Protein AF-A0A2N2K3V1-F1 (afdb_monomer_lite)

Radius of gyration: 12.1 Å; chains: 1; bounding box: 29×20×33 Å

Foldseek 3Di:
DVVLVVLQVVLLVVLCVVQVPQFDPDPVSHRPLVQLVVQLVCCVPVVVDPDSVVSSVSSND

Secondary structure (DSSP, 8-state):
-HHHHHHHHHHHHHHHHHHTT-B-SSTT--BTTHHHHHHHHHHHHTS----HHHHHHHHH-

Sequence (61 aa):
MKDDLALLLKALYFSAQKHRHQRRKDTAASPFINHPIEVANLLWTVGEVCDATIITAAILH

pLDDT: mean 97.2, std 4.48, range [66.81, 98.81]

Structure (mmCIF, N/CA/C/O backbone):
data_AF-A0A2N2K3V1-F1
#
_entry.id   AF-A0A2N2K3V1-F1
#
loop_
_atom_site.group_PDB
_atom_site.id
_atom_site.type_symbol
_atom_site.label_atom_id
_atom_site.label_alt_id
_atom_site.label_comp_id
_atom_site.label_asym_id
_atom_site.label_entity_id
_atom_site.label_seq_id
_atom_site.pdbx_PDB_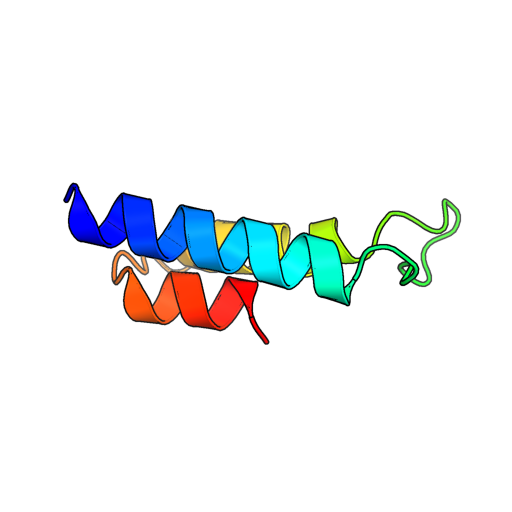ins_code
_atom_site.Cartn_x
_atom_site.Cartn_y
_atom_site.Cartn_z
_atom_site.occupancy
_atom_site.B_iso_or_equiv
_atom_site.auth_seq_id
_atom_site.auth_comp_id
_atom_site.auth_asym_id
_atom_site.auth_atom_id
_atom_site.pdbx_PDB_model_num
ATOM 1 N N . MET A 1 1 ? -11.899 9.345 12.968 1.00 66.81 1 MET A N 1
ATOM 2 C CA . MET A 1 1 ? -11.991 10.069 11.673 1.00 66.81 1 MET A CA 1
ATOM 3 C C . MET A 1 1 ? -10.811 11.003 11.410 1.00 66.81 1 MET A C 1
ATOM 5 O O . MET A 1 1 ? -10.083 10.759 10.459 1.00 66.81 1 MET A O 1
ATOM 9 N N . LYS A 1 2 ? -10.591 12.077 12.193 1.00 84.00 2 LYS A N 1
ATOM 10 C CA . LYS A 1 2 ? -9.442 12.982 11.956 1.00 84.00 2 LYS A CA 1
ATOM 11 C C . LYS A 1 2 ? -8.098 12.290 12.216 1.00 84.00 2 LYS A C 1
ATOM 13 O O . LYS A 1 2 ? -7.162 12.479 11.445 1.00 84.00 2 LYS A O 1
ATOM 18 N N . ASP A 1 3 ? -8.047 11.451 13.248 1.00 91.19 3 ASP A N 1
ATOM 19 C CA . ASP A 1 3 ? -6.843 10.700 13.617 1.00 91.19 3 ASP A CA 1
ATOM 20 C C . ASP A 1 3 ? -6.513 9.602 12.595 1.00 91.19 3 ASP A C 1
ATOM 22 O O . ASP A 1 3 ? -5.354 9.446 12.223 1.00 91.19 3 ASP A O 1
ATOM 26 N N . ASP A 1 4 ? -7.530 8.929 12.047 1.00 94.50 4 ASP A N 1
ATOM 27 C CA . ASP A 1 4 ? -7.362 7.927 10.983 1.00 94.50 4 ASP A CA 1
ATOM 28 C C . ASP A 1 4 ? -6.803 8.553 9.702 1.00 94.50 4 ASP A C 1
ATOM 30 O O . ASP A 1 4 ? -5.871 8.029 9.093 1.00 94.50 4 ASP A O 1
ATOM 34 N N . LEU A 1 5 ? -7.323 9.723 9.314 1.00 96.12 5 LEU A N 1
ATOM 35 C CA . LEU A 1 5 ? -6.806 10.453 8.160 1.00 96.12 5 LEU A CA 1
ATOM 36 C C . LEU A 1 5 ? -5.363 10.921 8.398 1.00 96.12 5 LEU A C 1
ATOM 38 O O . LEU A 1 5 ? -4.529 10.824 7.499 1.00 96.12 5 LEU A O 1
ATOM 42 N N . ALA A 1 6 ? -5.046 11.397 9.606 1.00 97.00 6 ALA A N 1
ATOM 43 C CA . ALA A 1 6 ? -3.683 11.776 9.965 1.00 97.00 6 ALA A CA 1
ATOM 44 C C . ALA A 1 6 ? -2.720 10.575 9.910 1.00 97.00 6 ALA A C 1
ATOM 46 O O . ALA A 1 6 ? -1.600 10.711 9.409 1.00 97.00 6 ALA A O 1
ATOM 47 N N . LEU A 1 7 ? -3.159 9.400 10.373 1.00 96.75 7 LEU A N 1
ATOM 48 C CA . LEU A 1 7 ? -2.397 8.155 10.302 1.00 96.75 7 LEU A CA 1
ATOM 49 C C . LEU A 1 7 ? -2.126 7.745 8.848 1.00 96.75 7 LEU A C 1
ATOM 51 O O . LEU A 1 7 ? -0.971 7.505 8.489 1.00 96.75 7 LEU A O 1
ATOM 55 N N . LEU A 1 8 ? -3.158 7.753 7.999 1.00 97.56 8 LEU A N 1
ATOM 56 C CA . LEU A 1 8 ? -3.046 7.425 6.575 1.00 97.56 8 LEU A CA 1
ATOM 57 C C . LEU A 1 8 ? -2.108 8.385 5.835 1.00 97.56 8 LEU A C 1
ATOM 59 O O . LEU A 1 8 ? -1.222 7.940 5.105 1.00 97.56 8 LEU A O 1
ATOM 63 N N . LEU A 1 9 ? -2.240 9.698 6.055 1.00 98.25 9 LEU A N 1
ATOM 64 C CA . LEU A 1 9 ? -1.357 10.697 5.442 1.00 98.25 9 LEU A CA 1
ATOM 65 C C . LEU A 1 9 ? 0.102 10.506 5.872 1.00 98.25 9 LEU A C 1
ATOM 67 O O . LEU A 1 9 ? 1.011 10.597 5.044 1.00 98.25 9 LEU A O 1
ATOM 71 N N . LYS A 1 10 ? 0.336 10.195 7.153 1.00 98.38 10 LYS A N 1
ATOM 72 C CA . LYS A 1 10 ? 1.679 9.911 7.671 1.00 98.38 10 LYS A CA 1
ATOM 73 C C . LYS A 1 10 ? 2.275 8.657 7.030 1.00 98.38 10 LYS A C 1
ATOM 75 O O . LYS A 1 10 ? 3.448 8.675 6.653 1.00 98.38 10 LYS A O 1
ATOM 80 N N . ALA A 1 11 ? 1.485 7.596 6.884 1.00 98.56 11 ALA A N 1
ATOM 81 C CA . ALA A 1 11 ? 1.921 6.355 6.254 1.00 98.56 11 ALA A CA 1
ATOM 82 C C . ALA A 1 11 ? 2.215 6.529 4.761 1.00 98.56 11 ALA A C 1
ATOM 84 O O . ALA A 1 11 ? 3.275 6.105 4.304 1.00 98.56 11 ALA A O 1
ATOM 85 N N . LEU A 1 12 ? 1.344 7.225 4.024 1.00 98.56 12 LEU A N 1
ATOM 86 C CA . LEU A 1 12 ? 1.565 7.551 2.612 1.00 98.56 12 LEU A CA 1
ATOM 87 C C . LEU A 1 12 ? 2.852 8.348 2.418 1.00 98.56 12 LEU A C 1
ATOM 89 O O . LEU A 1 12 ? 3.681 7.988 1.582 1.00 98.56 12 LEU A O 1
ATOM 93 N N . TYR A 1 13 ? 3.051 9.398 3.219 1.00 98.75 13 TYR A N 1
ATOM 94 C CA . TYR A 1 13 ? 4.270 10.198 3.159 1.00 98.75 13 TYR A CA 1
ATOM 95 C C . TYR A 1 13 ? 5.515 9.348 3.439 1.00 98.75 13 TYR A C 1
ATOM 97 O O . TYR A 1 13 ? 6.491 9.406 2.691 1.00 98.75 13 TYR A O 1
ATOM 105 N N . PHE A 1 14 ? 5.479 8.521 4.486 1.00 98.81 14 PHE A N 1
ATOM 106 C CA . PHE A 1 14 ? 6.592 7.643 4.833 1.00 98.81 14 PHE A CA 1
ATOM 107 C C . PHE A 1 14 ? 6.899 6.625 3.724 1.00 98.81 14 PHE A C 1
ATOM 109 O O . PHE A 1 14 ? 8.053 6.511 3.310 1.00 98.81 14 PHE A O 1
ATOM 116 N N . SER A 1 15 ? 5.879 5.932 3.213 1.00 98.81 15 SER A N 1
ATOM 117 C CA . SER A 1 15 ? 6.005 4.939 2.142 1.00 98.81 15 SER A CA 1
ATOM 118 C C . SER A 1 15 ? 6.582 5.573 0.871 1.00 98.81 15 SER A C 1
ATOM 120 O O . SER A 1 15 ? 7.572 5.087 0.318 1.00 98.81 15 SER A O 1
ATOM 122 N N . ALA A 1 16 ? 6.082 6.750 0.478 1.00 98.75 16 ALA A N 1
ATOM 123 C CA . ALA A 1 16 ? 6.613 7.500 -0.658 1.00 98.75 16 ALA A CA 1
ATOM 124 C C . ALA A 1 16 ? 8.097 7.863 -0.472 1.00 98.75 16 ALA A C 1
ATOM 126 O O . ALA A 1 16 ? 8.891 7.720 -1.403 1.00 98.75 16 ALA A O 1
ATOM 127 N N . GLN A 1 17 ? 8.503 8.275 0.735 1.00 98.75 17 GLN A N 1
ATOM 128 C CA . GLN A 1 17 ? 9.907 8.571 1.034 1.00 98.75 17 GLN A CA 1
ATOM 129 C C . GLN A 1 17 ? 10.801 7.329 0.976 1.00 98.75 17 GLN A C 1
ATOM 131 O O . GLN A 1 17 ? 11.923 7.418 0.470 1.00 98.75 17 GLN A O 1
ATOM 136 N N . LYS A 1 18 ? 10.330 6.176 1.465 1.00 98.62 18 LYS A N 1
ATOM 137 C CA . LYS A 1 18 ? 11.086 4.915 1.424 1.00 98.62 18 LYS A CA 1
ATOM 138 C C . LYS A 1 18 ? 11.229 4.370 0.007 1.00 98.62 18 LYS A C 1
ATOM 140 O O . LYS A 1 18 ? 12.317 3.937 -0.364 1.00 98.62 18 LYS A O 1
ATOM 145 N N . HIS A 1 19 ? 10.186 4.486 -0.808 1.00 98.62 19 HIS A N 1
ATOM 146 C CA . HIS A 1 19 ? 10.164 3.953 -2.169 1.00 98.62 19 HIS A CA 1
ATOM 147 C C . HIS A 1 19 ? 10.533 4.975 -3.257 1.00 98.62 19 HIS A C 1
ATOM 149 O O . HIS A 1 19 ? 10.445 4.652 -4.441 1.00 98.62 19 HIS A O 1
ATOM 155 N N . ARG A 1 20 ? 11.004 6.185 -2.908 1.00 98.56 20 ARG A N 1
ATOM 156 C CA . ARG A 1 20 ? 11.276 7.276 -3.874 1.00 98.56 20 ARG A CA 1
ATOM 157 C C . ARG A 1 20 ? 12.194 6.887 -5.041 1.00 98.56 20 ARG A C 1
ATOM 159 O O . ARG A 1 20 ? 12.022 7.369 -6.161 1.00 98.56 20 ARG A O 1
ATOM 166 N N . HIS A 1 21 ? 13.141 5.977 -4.809 1.00 98.50 21 HIS A N 1
ATOM 167 C CA . HIS A 1 21 ? 14.060 5.468 -5.836 1.00 98.50 21 HIS A CA 1
ATOM 168 C C . HIS A 1 21 ? 13.716 4.054 -6.326 1.00 98.50 21 HIS A C 1
ATOM 170 O O . HIS A 1 21 ? 14.340 3.569 -7.264 1.00 98.50 21 HIS A O 1
ATOM 176 N N . GLN A 1 22 ? 12.729 3.391 -5.723 1.00 98.62 22 GLN A N 1
ATOM 177 C CA . GLN A 1 22 ? 12.324 2.048 -6.120 1.00 98.62 22 GLN A CA 1
ATOM 178 C C . GLN A 1 22 ? 11.361 2.113 -7.307 1.00 98.62 22 GLN A C 1
ATOM 180 O O . GLN A 1 22 ? 10.535 3.028 -7.417 1.00 98.62 22 GLN A O 1
ATOM 185 N N . ARG A 1 23 ? 11.472 1.135 -8.206 1.00 98.44 23 ARG A N 1
ATOM 186 C CA . ARG A 1 23 ? 10.639 0.994 -9.404 1.00 98.44 23 ARG A CA 1
ATOM 187 C C . ARG A 1 23 ? 10.039 -0.406 -9.481 1.00 98.44 23 ARG A C 1
ATOM 189 O O . ARG A 1 23 ? 10.605 -1.358 -8.942 1.00 98.44 23 ARG A O 1
ATOM 196 N N . ARG A 1 24 ? 8.879 -0.517 -10.127 1.00 98.00 24 ARG A N 1
ATOM 197 C CA . ARG A 1 24 ? 8.280 -1.797 -10.520 1.00 98.00 24 ARG A CA 1
ATOM 198 C C . ARG A 1 24 ? 9.102 -2.419 -11.656 1.00 98.00 24 ARG A C 1
ATOM 200 O O . ARG A 1 24 ? 9.910 -1.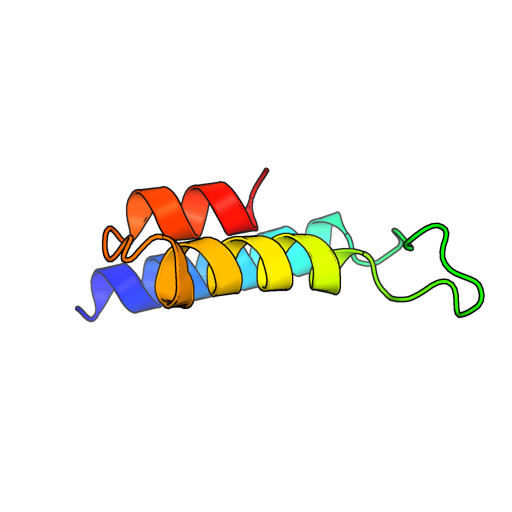755 -12.297 1.00 98.00 24 ARG A O 1
ATOM 207 N N . LYS A 1 25 ? 8.901 -3.720 -11.873 1.00 97.06 25 LYS A N 1
ATOM 208 C CA . LYS A 1 25 ? 9.542 -4.503 -12.947 1.00 97.06 25 LYS A CA 1
ATOM 209 C C . LYS A 1 25 ? 8.714 -4.523 -14.242 1.00 97.06 25 LYS A C 1
ATOM 211 O O . LYS A 1 25 ? 8.907 -5.398 -15.078 1.00 97.06 25 LYS A O 1
ATOM 216 N N . ASP A 1 26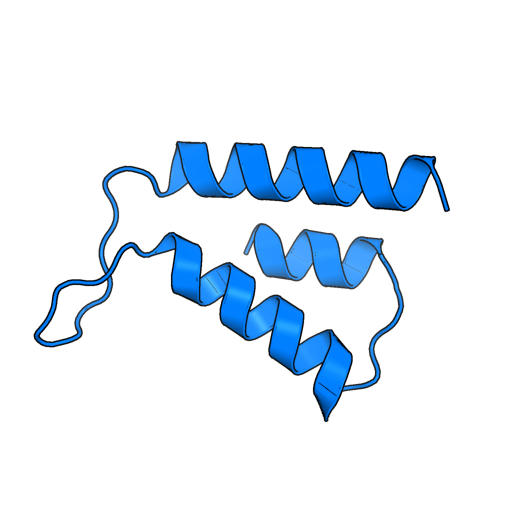 ? 7.746 -3.622 -14.364 1.00 96.69 26 ASP A N 1
ATOM 217 C CA . ASP A 1 26 ? 6.976 -3.426 -15.587 1.00 96.69 26 ASP A CA 1
ATOM 218 C C . ASP A 1 26 ? 7.816 -2.687 -16.640 1.00 96.69 26 ASP A C 1
ATOM 220 O O . ASP A 1 26 ? 8.865 -2.114 -16.345 1.00 96.69 26 ASP A O 1
ATOM 224 N N . THR A 1 27 ? 7.359 -2.697 -17.891 1.00 97.00 27 THR A N 1
ATOM 225 C CA . THR A 1 27 ? 8.081 -2.090 -19.022 1.00 97.00 27 THR A CA 1
ATOM 226 C C . THR A 1 27 ? 8.314 -0.589 -18.852 1.00 97.00 27 THR A C 1
ATOM 228 O O . THR A 1 27 ? 9.321 -0.070 -19.324 1.00 97.00 27 THR A O 1
ATOM 231 N N . ALA A 1 28 ? 7.408 0.101 -18.157 1.00 97.50 28 ALA A N 1
ATOM 232 C CA . ALA A 1 28 ? 7.509 1.528 -17.870 1.00 97.50 28 ALA A CA 1
ATOM 233 C C . ALA A 1 28 ? 8.417 1.854 -16.670 1.00 97.50 28 ALA A C 1
ATOM 235 O O . ALA A 1 28 ? 8.651 3.033 -16.402 1.00 97.50 28 ALA A O 1
ATOM 236 N N . ALA A 1 29 ? 8.906 0.839 -15.942 1.00 97.12 29 ALA A N 1
ATOM 237 C CA . ALA A 1 29 ? 9.599 0.995 -14.668 1.00 97.12 29 ALA A CA 1
ATOM 238 C C . ALA A 1 29 ? 8.854 1.979 -13.751 1.00 97.12 29 ALA A C 1
ATOM 240 O O . ALA A 1 29 ? 9.419 2.970 -13.286 1.00 97.12 29 ALA A O 1
ATOM 241 N N . SER A 1 30 ? 7.562 1.743 -13.530 1.00 98.25 30 SER A N 1
ATOM 242 C CA . SER A 1 30 ? 6.693 2.678 -12.816 1.00 98.25 30 SER A CA 1
ATOM 243 C C . SER A 1 30 ? 7.167 2.892 -11.367 1.00 98.25 30 SER A C 1
ATOM 245 O O . SER A 1 30 ? 7.755 1.981 -10.772 1.00 98.25 30 SER A O 1
ATOM 247 N N . PRO A 1 31 ? 6.910 4.058 -10.740 1.00 98.56 31 PRO A N 1
ATOM 248 C CA . PRO A 1 31 ? 7.231 4.285 -9.330 1.00 98.56 31 PRO A CA 1
ATOM 249 C C . PRO A 1 31 ? 6.650 3.191 -8.427 1.00 98.56 31 PRO A C 1
ATOM 251 O O . PRO A 1 31 ? 5.463 2.877 -8.506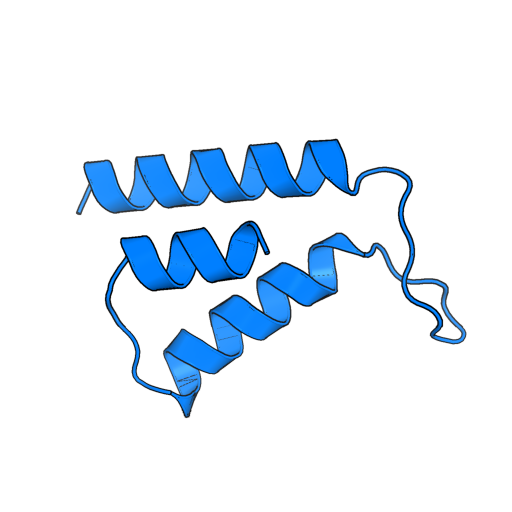 1.00 98.56 31 PRO A O 1
ATOM 254 N N . PHE A 1 32 ? 7.476 2.606 -7.553 1.00 98.62 32 PHE A N 1
ATOM 255 C CA . PHE A 1 32 ? 7.035 1.463 -6.746 1.00 98.62 32 PHE A CA 1
ATOM 256 C C . PHE A 1 32 ? 5.932 1.821 -5.747 1.00 98.62 32 PHE A C 1
ATOM 258 O O . PHE A 1 32 ? 5.092 0.975 -5.474 1.00 98.62 32 PHE A O 1
ATOM 265 N N . ILE A 1 33 ? 5.867 3.074 -5.278 1.00 98.69 33 ILE A N 1
ATOM 266 C CA . ILE A 1 33 ? 4.803 3.571 -4.386 1.00 98.69 33 ILE A CA 1
ATOM 267 C C . ILE A 1 33 ? 3.384 3.318 -4.922 1.00 98.69 33 ILE A C 1
ATOM 269 O O . ILE A 1 33 ? 2.447 3.166 -4.143 1.00 98.69 33 ILE A O 1
ATOM 273 N N . ASN A 1 34 ? 3.225 3.198 -6.243 1.00 98.50 34 ASN A N 1
ATOM 274 C CA . ASN A 1 34 ? 1.942 2.867 -6.851 1.00 98.50 34 ASN A CA 1
ATOM 275 C C . ASN A 1 34 ? 1.434 1.492 -6.390 1.00 98.50 34 ASN A C 1
ATOM 277 O O .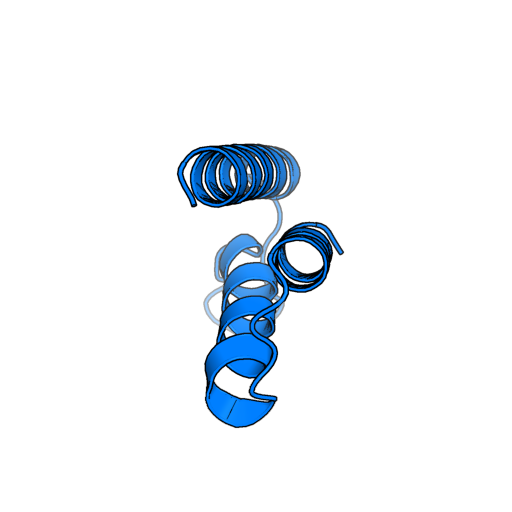 ASN A 1 34 ? 0.231 1.310 -6.263 1.00 98.50 34 ASN A O 1
ATOM 281 N N . HIS A 1 35 ? 2.328 0.537 -6.109 1.00 98.50 35 HIS A N 1
ATOM 282 C CA . HIS A 1 35 ? 1.945 -0.811 -5.698 1.00 98.50 35 HIS A CA 1
ATOM 283 C C . HIS A 1 35 ? 1.316 -0.866 -4.290 1.00 98.50 35 HIS A C 1
ATOM 285 O O . HIS A 1 35 ? 0.190 -1.350 -4.198 1.00 98.50 35 HIS A O 1
ATOM 291 N N . PRO A 1 36 ? 1.934 -0.340 -3.209 1.00 98.56 36 PRO A N 1
ATOM 292 C CA . PRO A 1 36 ? 1.269 -0.267 -1.904 1.00 98.56 36 PRO A CA 1
ATOM 293 C C . PRO A 1 36 ? -0.069 0.488 -1.931 1.00 98.56 36 PRO A C 1
ATOM 295 O O . PRO A 1 36 ? -1.016 0.082 -1.261 1.00 98.56 36 PRO A O 1
ATOM 298 N N . ILE A 1 37 ? -0.184 1.546 -2.748 1.00 98.62 37 ILE A N 1
ATOM 299 C CA . ILE A 1 37 ? -1.452 2.274 -2.947 1.00 98.62 37 ILE A CA 1
ATOM 300 C C . ILE A 1 37 ? -2.506 1.374 -3.611 1.00 98.62 37 ILE A C 1
ATOM 302 O O . ILE A 1 37 ? -3.654 1.346 -3.174 1.00 98.62 37 ILE A O 1
ATOM 306 N N . GLU A 1 38 ? -2.123 0.623 -4.645 1.00 98.62 38 GLU A N 1
ATOM 307 C CA . GLU A 1 38 ? -3.000 -0.307 -5.364 1.00 98.62 38 GLU A CA 1
ATOM 308 C C . GLU A 1 38 ? -3.507 -1.431 -4.441 1.00 98.62 38 GLU A C 1
ATOM 310 O O . GLU A 1 38 ? -4.700 -1.733 -4.442 1.00 98.62 38 GLU A O 1
ATOM 315 N N . VAL A 1 39 ? -2.640 -1.979 -3.579 1.00 98.62 39 VAL A N 1
ATOM 316 C CA . VAL A 1 39 ? -3.014 -2.978 -2.558 1.00 98.62 39 VAL A CA 1
ATOM 317 C C . VAL A 1 39 ? -3.996 -2.393 -1.540 1.00 98.62 39 VAL A C 1
ATOM 319 O O . VAL A 1 39 ? -5.034 -2.998 -1.276 1.00 98.62 39 VAL A O 1
ATOM 322 N N . ALA A 1 40 ? -3.711 -1.206 -0.996 1.00 98.62 40 ALA A N 1
ATOM 323 C CA . ALA A 1 40 ? -4.606 -0.530 -0.057 1.00 98.62 40 ALA A CA 1
ATOM 324 C C . ALA A 1 40 ? -5.988 -0.253 -0.677 1.00 98.62 40 ALA A C 1
ATOM 326 O O . ALA A 1 40 ? -7.016 -0.501 -0.046 1.00 98.62 40 ALA A O 1
ATOM 327 N N . ASN A 1 41 ? -6.022 0.193 -1.937 1.00 98.62 41 ASN A N 1
ATOM 328 C CA . ASN A 1 41 ? -7.264 0.415 -2.670 1.00 98.62 41 ASN A CA 1
ATOM 329 C C . ASN A 1 41 ? -8.048 -0.888 -2.891 1.00 98.62 41 ASN A C 1
ATOM 331 O O . ASN A 1 41 ? -9.270 -0.892 -2.754 1.00 98.62 41 ASN A O 1
ATOM 335 N N . LEU A 1 42 ? -7.372 -1.999 -3.200 1.00 98.75 42 LEU A N 1
ATOM 336 C CA . LEU A 1 42 ? -8.022 -3.299 -3.377 1.00 98.75 42 LEU A CA 1
ATOM 337 C C . LEU A 1 42 ? -8.657 -3.800 -2.073 1.00 98.75 42 LEU A C 1
ATOM 339 O O . LEU A 1 42 ? -9.797 -4.258 -2.087 1.00 98.75 42 LEU A O 1
ATOM 343 N N . LEU A 1 43 ? -7.955 -3.673 -0.943 1.00 98.69 43 LEU A N 1
ATOM 344 C CA . LEU A 1 43 ? -8.501 -4.042 0.367 1.00 98.69 43 LEU A CA 1
ATOM 345 C C . LEU A 1 43 ? -9.753 -3.234 0.710 1.00 98.69 43 LEU A C 1
ATOM 347 O O . LEU A 1 43 ? -10.730 -3.807 1.179 1.00 98.69 43 LEU A O 1
ATOM 351 N N . TRP A 1 44 ? -9.742 -1.929 0.434 1.00 98.38 44 TRP A N 1
ATOM 352 C CA . TRP A 1 44 ? -10.892 -1.062 0.680 1.00 98.38 44 TRP A CA 1
ATOM 353 C C . TRP A 1 44 ? -12.079 -1.380 -0.239 1.00 98.38 44 TRP A C 1
ATOM 355 O O . TRP A 1 44 ? -13.209 -1.510 0.219 1.00 98.38 44 TRP A O 1
ATOM 365 N N . THR A 1 45 ? -11.831 -1.486 -1.548 1.00 98.44 45 THR A N 1
ATOM 366 C CA . THR A 1 45 ? -12.900 -1.543 -2.562 1.00 98.44 45 THR A CA 1
ATOM 367 C C . THR A 1 45 ? -13.438 -2.944 -2.822 1.00 98.44 45 THR A C 1
ATOM 369 O O . THR A 1 45 ? -14.624 -3.089 -3.095 1.00 98.44 45 THR A O 1
ATOM 372 N N . VAL A 1 46 ? -12.583 -3.966 -2.761 1.00 98.50 46 VAL A N 1
ATOM 373 C CA . VAL A 1 46 ? -12.945 -5.364 -3.048 1.00 98.50 46 VAL A CA 1
ATOM 374 C C . VAL A 1 46 ? -12.977 -6.192 -1.772 1.00 98.50 46 VAL A C 1
ATOM 376 O O . VAL A 1 46 ? -13.850 -7.035 -1.609 1.00 98.50 46 VAL A O 1
ATOM 379 N N . GLY A 1 47 ? -12.026 -5.958 -0.865 1.00 98.12 47 GLY A N 1
ATOM 380 C CA . GLY A 1 47 ? -11.969 -6.654 0.420 1.00 98.12 47 GLY A CA 1
ATOM 381 C C . GLY A 1 47 ? -12.941 -6.120 1.474 1.00 98.12 47 GLY A C 1
ATOM 382 O O . GLY A 1 47 ? -13.024 -6.718 2.542 1.00 98.12 47 GLY A O 1
ATOM 383 N N . GLU A 1 48 ? -13.624 -5.000 1.202 1.00 98.31 48 GLU A N 1
ATOM 384 C CA . GLU A 1 48 ? -14.508 -4.289 2.143 1.00 98.31 48 GLU A CA 1
ATOM 385 C C . GLU A 1 48 ? -13.844 -4.013 3.510 1.00 98.31 48 GLU A C 1
ATOM 387 O O . GLU A 1 48 ? -14.493 -3.929 4.556 1.00 98.31 48 GLU A O 1
ATOM 392 N N . VAL A 1 49 ? -12.515 -3.861 3.517 1.00 98.12 49 VAL A N 1
ATOM 393 C CA . VAL A 1 49 ? -11.736 -3.584 4.724 1.00 98.12 49 VAL A CA 1
ATOM 394 C C . VAL A 1 49 ? -11.762 -2.085 5.004 1.00 98.12 49 VAL A C 1
ATOM 396 O O . VAL A 1 49 ? -11.064 -1.307 4.356 1.00 98.12 49 VAL A O 1
ATOM 399 N N . CYS A 1 50 ? -12.523 -1.689 6.023 1.00 95.44 50 CYS A N 1
ATOM 400 C CA . CYS A 1 50 ? -12.656 -0.289 6.446 1.00 95.44 50 CYS A CA 1
ATOM 401 C C . CYS A 1 50 ? -11.813 0.078 7.683 1.00 95.44 50 CYS A C 1
ATOM 403 O O . CYS A 1 50 ? -11.910 1.199 8.185 1.00 95.44 50 CYS A O 1
ATOM 405 N N . ASP A 1 51 ? -10.995 -0.846 8.196 1.00 96.88 51 ASP A N 1
ATOM 406 C CA . ASP A 1 51 ? -10.118 -0.594 9.342 1.00 96.88 51 ASP A CA 1
ATOM 407 C C . ASP A 1 51 ? -8.887 0.226 8.921 1.00 96.88 51 ASP A C 1
ATOM 409 O O . ASP A 1 51 ? -8.049 -0.218 8.129 1.00 96.88 51 ASP A O 1
ATOM 413 N N . ALA A 1 52 ? -8.756 1.431 9.480 1.00 96.31 52 ALA A N 1
ATOM 414 C CA . ALA A 1 52 ? -7.677 2.353 9.141 1.00 96.31 52 ALA A CA 1
ATOM 415 C C . ALA A 1 52 ? -6.279 1.797 9.457 1.00 96.31 52 ALA A C 1
ATOM 417 O O . ALA A 1 52 ? -5.328 2.108 8.737 1.00 96.31 52 ALA A O 1
ATOM 418 N N . THR A 1 53 ? -6.134 0.960 10.487 1.00 97.50 53 THR A N 1
ATOM 419 C CA . THR A 1 53 ? -4.856 0.330 10.849 1.00 97.50 53 THR A CA 1
ATOM 420 C C . THR A 1 53 ? -4.454 -0.698 9.801 1.00 97.50 53 THR A C 1
ATOM 422 O O . THR A 1 53 ? -3.296 -0.713 9.381 1.00 97.50 53 THR A O 1
ATOM 425 N N . ILE A 1 54 ? -5.402 -1.506 9.318 1.00 98.25 54 ILE A N 1
ATOM 426 C CA . ILE A 1 54 ? -5.139 -2.493 8.261 1.00 98.25 54 ILE A CA 1
ATOM 427 C C . ILE A 1 54 ? -4.776 -1.795 6.946 1.00 98.25 54 ILE A C 1
ATOM 429 O O . ILE A 1 54 ? -3.786 -2.157 6.310 1.00 98.25 54 ILE A O 1
ATOM 433 N N . ILE A 1 55 ? -5.513 -0.749 6.561 1.00 98.50 55 ILE A N 1
ATOM 434 C CA . ILE A 1 55 ? -5.202 0.022 5.347 1.00 98.50 55 ILE A CA 1
ATOM 435 C C . ILE A 1 55 ? -3.839 0.716 5.467 1.00 98.50 55 ILE A C 1
ATOM 437 O O . ILE A 1 55 ? -3.046 0.705 4.526 1.00 98.50 55 ILE A O 1
ATOM 441 N N . THR A 1 56 ? -3.513 1.256 6.641 1.00 98.44 56 THR A N 1
ATOM 442 C CA . THR A 1 56 ? -2.188 1.825 6.924 1.00 98.44 56 THR A CA 1
ATOM 443 C C . THR A 1 56 ? -1.092 0.767 6.793 1.00 98.44 56 THR A C 1
ATOM 445 O O . THR A 1 56 ? -0.070 1.031 6.163 1.00 98.44 56 THR A O 1
ATOM 448 N N . ALA A 1 57 ? -1.296 -0.439 7.330 1.00 98.56 57 ALA A N 1
ATOM 449 C CA . ALA A 1 57 ? -0.340 -1.537 7.198 1.00 98.56 57 ALA A CA 1
ATOM 450 C C . ALA A 1 57 ? -0.126 -1.930 5.728 1.00 98.56 57 ALA A C 1
ATOM 452 O O . ALA A 1 57 ? 1.012 -2.120 5.311 1.00 98.56 57 ALA A O 1
ATOM 453 N N . ALA A 1 58 ? -1.186 -1.958 4.919 1.00 98.69 58 ALA A N 1
ATOM 454 C CA . ALA A 1 58 ? -1.083 -2.217 3.485 1.00 98.69 58 ALA A CA 1
ATOM 455 C C . ALA A 1 58 ? -0.259 -1.155 2.737 1.00 98.69 58 ALA A C 1
ATOM 457 O O . ALA A 1 58 ? 0.473 -1.487 1.810 1.00 98.69 58 ALA A O 1
ATOM 458 N N . ILE A 1 59 ? -0.313 0.111 3.157 1.00 98.69 59 ILE A N 1
ATOM 459 C CA . ILE A 1 59 ? 0.520 1.186 2.587 1.00 98.69 59 ILE A CA 1
ATOM 460 C C . ILE A 1 59 ? 2.008 1.024 2.967 1.00 98.69 59 ILE A C 1
ATOM 462 O O . ILE A 1 59 ? 2.881 1.544 2.267 1.00 98.69 59 ILE A O 1
ATOM 466 N N . LEU A 1 60 ? 2.299 0.328 4.071 1.00 98.62 60 LEU A N 1
ATOM 467 C CA . LEU A 1 60 ? 3.629 0.217 4.685 1.00 98.62 60 LEU A CA 1
ATOM 468 C C . LEU A 1 60 ? 4.315 -1.151 4.519 1.00 98.62 60 LEU A C 1
ATOM 470 O O . LEU A 1 60 ? 5.426 -1.301 5.032 1.00 98.62 60 LEU A O 1
ATOM 474 N N . HIS A 1 61 ? 3.663 -2.126 3.881 1.00 97.19 61 HIS A N 1
ATOM 475 C CA . HIS A 1 61 ? 4.214 -3.471 3.672 1.00 97.19 61 HIS A CA 1
ATOM 476 C C . HIS A 1 61 ? 5.437 -3.470 2.741 1.00 97.19 61 HIS A C 1
ATOM 478 O O . HIS A 1 61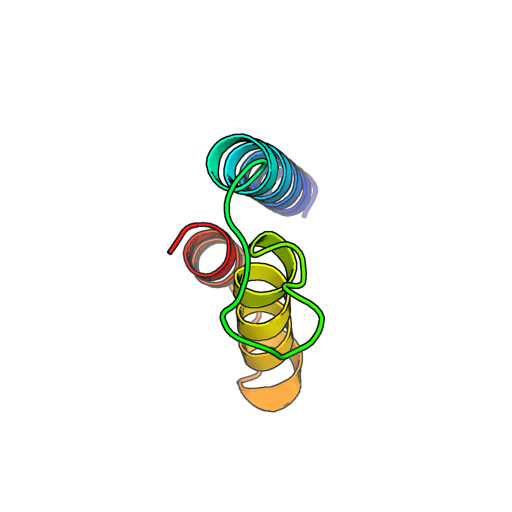 ? 6.314 -4.341 2.950 1.00 97.19 61 HIS A O 1
#